Protein AF-A0AAP1RCG8-F1 (afdb_monomer)

Mean predicted aligned error: 5.38 Å

Structure (mmCIF, N/CA/C/O backbone):
data_AF-A0AAP1RCG8-F1
#
_entry.id   AF-A0AAP1RCG8-F1
#
loop_
_atom_site.group_PDB
_atom_site.id
_atom_site.type_symbol
_atom_site.label_atom_id
_atom_site.label_alt_id
_atom_site.label_comp_id
_atom_site.label_asym_id
_atom_site.label_entity_id
_atom_site.label_seq_id
_atom_site.pdbx_PDB_ins_code
_atom_site.Cartn_x
_atom_site.Cartn_y
_atom_site.Cartn_z
_atom_site.occupancy
_atom_site.B_iso_or_equiv
_atom_site.auth_seq_id
_atom_site.auth_comp_id
_atom_site.auth_asym_id
_atom_site.auth_atom_id
_atom_site.pdbx_PDB_model_num
ATOM 1 N N . THR A 1 1 ? -3.314 -5.165 7.847 1.00 80.75 1 THR A N 1
ATOM 2 C CA . THR A 1 1 ? -2.941 -6.096 8.943 1.00 80.75 1 THR A CA 1
ATOM 3 C C . THR A 1 1 ? -2.160 -7.261 8.348 1.00 80.75 1 THR A C 1
ATOM 5 O O . THR A 1 1 ? -2.247 -7.466 7.143 1.00 80.75 1 THR A O 1
ATOM 8 N N . TRP A 1 2 ? -1.349 -7.986 9.126 1.00 85.06 2 TRP A N 1
ATOM 9 C CA . TRP A 1 2 ? -0.567 -9.151 8.636 1.00 85.06 2 TRP A CA 1
ATOM 10 C C . TRP A 1 2 ? -1.134 -10.503 9.095 1.00 85.06 2 TRP A C 1
ATOM 12 O O . TRP A 1 2 ? -0.528 -11.546 8.870 1.00 85.06 2 TRP A O 1
ATOM 22 N N . LYS A 1 3 ? -2.267 -10.455 9.790 1.00 90.62 3 LYS A N 1
ATOM 23 C CA . LYS A 1 3 ? -3.085 -11.577 10.233 1.00 90.62 3 LYS A CA 1
ATOM 24 C C . LYS A 1 3 ? -4.526 -11.094 10.341 1.00 90.62 3 LYS A C 1
ATOM 26 O O . LYS A 1 3 ? -4.767 -9.879 10.408 1.00 90.62 3 LYS A O 1
ATOM 31 N N . ASP A 1 4 ? -5.450 -12.034 10.436 1.00 94.44 4 ASP A N 1
ATOM 32 C CA . ASP A 1 4 ? -6.822 -11.743 10.823 1.00 94.44 4 ASP A CA 1
ATOM 33 C C . ASP A 1 4 ? -6.822 -10.983 12.149 1.00 94.44 4 ASP A C 1
ATOM 35 O O . ASP A 1 4 ? -6.194 -11.393 13.130 1.00 94.44 4 ASP A O 1
ATOM 39 N N . THR A 1 5 ? -7.444 -9.808 12.146 1.00 95.06 5 THR A N 1
ATOM 40 C CA . THR A 1 5 ? -7.303 -8.842 13.237 1.00 95.06 5 THR A CA 1
ATOM 41 C C . THR A 1 5 ? -8.671 -8.462 13.789 1.00 95.06 5 THR A C 1
ATOM 43 O O . THR A 1 5 ? -9.513 -7.983 13.025 1.00 95.06 5 THR A O 1
ATOM 46 N N . PRO A 1 6 ? -8.916 -8.649 15.098 1.00 95.69 6 PRO A N 1
ATOM 47 C CA . PRO A 1 6 ? -10.173 -8.254 15.715 1.00 95.69 6 PRO A CA 1
ATOM 48 C C . PRO A 1 6 ? -10.361 -6.735 15.665 1.00 95.69 6 PRO A C 1
ATOM 50 O O . PRO A 1 6 ? -9.410 -5.963 15.805 1.00 95.69 6 PRO A O 1
ATOM 53 N N . ILE A 1 7 ? -11.614 -6.316 15.500 1.00 95.94 7 ILE A N 1
ATOM 54 C CA . ILE A 1 7 ? -12.031 -4.916 15.603 1.00 95.94 7 ILE A CA 1
ATOM 55 C C . ILE A 1 7 ? -12.967 -4.711 16.786 1.00 95.94 7 ILE A C 1
ATOM 57 O O . ILE A 1 7 ? -13.854 -5.524 17.061 1.00 95.94 7 ILE A O 1
ATOM 61 N N . TYR A 1 8 ? -12.763 -3.590 17.469 1.00 97.00 8 TYR A N 1
ATOM 62 C CA . TYR A 1 8 ? -13.350 -3.284 18.767 1.00 97.00 8 TYR A CA 1
ATOM 63 C C . TYR A 1 8 ? -14.265 -2.065 18.701 1.00 97.00 8 TYR A C 1
ATOM 65 O O . TYR A 1 8 ? -14.102 -1.195 17.843 1.00 97.00 8 TYR A O 1
ATOM 73 N N . ASN A 1 9 ? -15.216 -1.996 19.635 1.00 95.12 9 ASN A N 1
ATOM 74 C CA . ASN A 1 9 ? -16.184 -0.896 19.750 1.00 95.12 9 ASN A CA 1
ATOM 75 C C . ASN A 1 9 ? -15.632 0.341 20.453 1.00 95.12 9 ASN A C 1
ATOM 77 O O . ASN A 1 9 ? -16.178 1.430 20.304 1.00 95.12 9 ASN A O 1
ATOM 81 N N . ALA A 1 10 ? -14.561 0.162 21.217 1.00 95.69 10 ALA A N 1
ATOM 82 C CA . ALA A 1 10 ? -13.829 1.217 21.889 1.00 95.69 10 ALA A CA 1
ATOM 83 C C . ALA A 1 10 ? -12.324 0.936 21.761 1.00 95.69 10 ALA A C 1
ATOM 85 O O . ALA A 1 10 ? -11.945 -0.223 21.569 1.00 95.69 10 ALA A O 1
ATOM 86 N N . PRO A 1 11 ? -11.461 1.960 21.876 1.00 95.88 11 PRO A N 1
ATOM 87 C CA . PRO A 1 11 ? -10.013 1.788 21.950 1.00 95.88 11 PRO A CA 1
ATOM 88 C C . PRO A 1 11 ? -9.618 1.256 23.339 1.00 95.88 11 PRO A C 1
ATOM 90 O O . PRO A 1 11 ? -8.997 1.956 24.130 1.00 95.88 11 PRO A O 1
ATOM 93 N N . ASP A 1 12 ? -10.067 0.046 23.663 1.00 93.94 12 ASP A N 1
ATOM 94 C CA . ASP A 1 12 ? -9.833 -0.638 24.933 1.00 93.94 12 ASP A CA 1
ATOM 95 C C . ASP A 1 12 ? -9.813 -2.151 24.682 1.00 93.94 12 ASP A C 1
ATOM 97 O O . ASP A 1 12 ? -10.749 -2.702 24.099 1.00 93.94 12 ASP A O 1
ATOM 101 N N . ALA A 1 13 ? -8.765 -2.831 25.148 1.00 87.31 13 ALA A N 1
ATOM 102 C CA . ALA A 1 13 ? -8.617 -4.278 25.014 1.00 87.31 13 ALA A CA 1
ATOM 103 C C . ALA A 1 13 ? -9.685 -5.065 25.797 1.00 87.31 13 ALA A C 1
ATOM 105 O O . ALA A 1 13 ? -9.938 -6.225 25.480 1.00 87.31 13 ALA A O 1
ATOM 106 N N . GLY A 1 14 ? -10.326 -4.446 26.795 1.00 91.25 14 GLY A N 1
ATOM 107 C CA . GLY A 1 14 ? -11.482 -5.000 27.500 1.00 91.25 14 GLY A CA 1
ATOM 108 C C . GLY A 1 14 ? -12.812 -4.839 26.753 1.00 91.25 14 GLY A C 1
ATOM 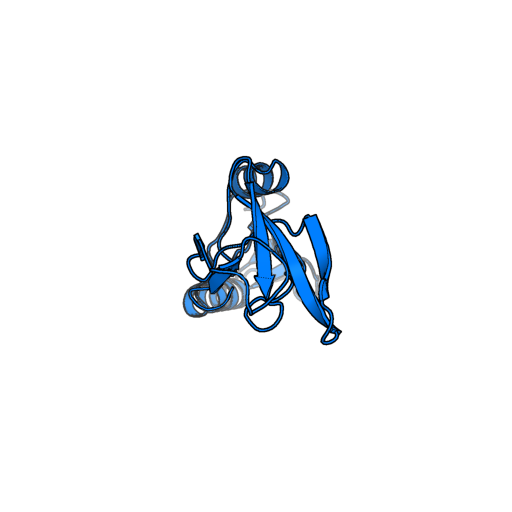109 O O . GLY A 1 14 ? -13.817 -5.408 27.176 1.00 91.25 14 GLY A O 1
ATOM 110 N N . SER A 1 15 ? -12.852 -4.073 25.656 1.00 93.19 15 SER A N 1
ATOM 111 C CA . SER A 1 15 ? -14.044 -3.951 24.814 1.00 93.19 15 SER A CA 1
ATOM 112 C C . SER A 1 15 ? -14.324 -5.269 24.089 1.00 93.19 15 SER A C 1
ATOM 114 O O . SER A 1 15 ? -13.406 -5.942 23.625 1.00 93.19 15 SER A O 1
ATOM 116 N N . ALA A 1 16 ? -15.598 -5.638 23.939 1.00 91.94 16 ALA A N 1
ATOM 117 C CA . ALA A 1 16 ? -15.953 -6.815 23.154 1.00 91.94 16 ALA A CA 1
ATOM 118 C C . ALA A 1 16 ? -15.621 -6.584 21.663 1.00 91.94 16 ALA A C 1
ATOM 120 O O . ALA A 1 16 ? -16.086 -5.583 21.092 1.00 91.94 16 ALA A O 1
ATOM 121 N N . PRO A 1 17 ? -14.860 -7.487 21.011 1.00 95.31 17 PRO A N 1
ATOM 122 C CA . PRO A 1 17 ? -14.690 -7.438 19.568 1.00 95.31 17 PRO A CA 1
ATOM 123 C C . PRO A 1 17 ? -16.027 -7.747 18.890 1.00 95.31 17 PRO A C 1
ATOM 125 O O . PRO A 1 17 ? -16.806 -8.569 19.371 1.00 95.31 17 PRO A O 1
ATOM 128 N N . PHE A 1 18 ? -16.304 -7.086 17.769 1.00 93.62 18 PHE A N 1
ATOM 129 C CA . PHE A 1 18 ? -17.564 -7.264 17.031 1.00 93.62 18 PHE A CA 1
ATOM 130 C C . PHE A 1 18 ? -17.362 -7.753 15.594 1.00 93.62 18 PHE A C 1
ATOM 132 O O . PHE A 1 18 ? -18.327 -7.931 14.854 1.00 93.62 18 PHE A O 1
ATOM 139 N N . GLY A 1 19 ? -16.112 -7.959 15.190 1.00 94.44 19 GLY A N 1
ATOM 140 C CA . GLY A 1 19 ? -15.763 -8.440 13.867 1.00 94.44 19 GLY A CA 1
ATOM 141 C C . GLY A 1 19 ? -14.269 -8.692 13.740 1.00 94.44 19 GLY A C 1
ATOM 142 O O . GLY A 1 19 ? -13.494 -8.446 14.669 1.00 94.44 19 GLY A O 1
ATOM 143 N N . VAL A 1 20 ? -13.883 -9.164 12.561 1.00 94.88 20 VAL A N 1
ATOM 144 C CA . VAL A 1 20 ? -12.501 -9.455 12.193 1.00 94.88 20 VAL A CA 1
ATOM 145 C C . VAL A 1 20 ? -12.241 -8.848 10.821 1.00 94.88 20 VAL A C 1
ATOM 147 O O . VAL A 1 20 ? -13.051 -8.998 9.907 1.00 94.88 20 VAL A O 1
ATOM 150 N N . LEU A 1 21 ? -11.120 -8.147 10.681 1.00 92.56 21 LEU A N 1
ATOM 151 C CA . LEU A 1 21 ? -10.592 -7.768 9.379 1.00 92.56 21 LEU A CA 1
ATOM 152 C C . LEU A 1 21 ? -9.742 -8.912 8.859 1.00 92.56 21 LEU A C 1
ATOM 154 O O . LEU A 1 21 ? -8.822 -9.340 9.560 1.00 92.56 21 LEU A O 1
ATOM 158 N N . ALA A 1 22 ? -10.026 -9.343 7.631 1.00 91.38 22 ALA A N 1
ATOM 159 C CA . ALA A 1 22 ? -9.151 -10.260 6.920 1.00 91.38 22 ALA A CA 1
ATOM 160 C C . ALA A 1 22 ? -7.737 -9.672 6.817 1.00 91.38 22 ALA A C 1
ATOM 162 O O . ALA A 1 22 ? -7.549 -8.446 6.734 1.00 91.38 22 ALA A O 1
ATOM 163 N N . ASP A 1 23 ? -6.748 -10.554 6.850 1.00 90.56 23 ASP A N 1
ATOM 164 C CA . ASP A 1 23 ? -5.360 -10.188 6.636 1.00 90.56 23 ASP A CA 1
ATOM 165 C C . ASP A 1 23 ? -5.115 -9.534 5.261 1.00 90.56 23 ASP A C 1
ATOM 167 O O . ASP A 1 23 ? -5.968 -9.495 4.373 1.00 90.56 23 ASP A O 1
ATOM 171 N N . ASN A 1 24 ? -3.930 -8.936 5.104 1.00 89.00 24 ASN A N 1
ATOM 172 C CA . ASN A 1 24 ? -3.463 -8.373 3.836 1.00 89.00 24 ASN A CA 1
ATOM 173 C C . ASN A 1 24 ? -4.420 -7.349 3.186 1.00 89.00 24 ASN A C 1
ATOM 175 O O . ASN A 1 24 ? -4.375 -7.157 1.977 1.00 89.00 24 ASN A O 1
ATOM 179 N N . LEU A 1 25 ? -5.238 -6.636 3.964 1.00 90.38 25 LEU A N 1
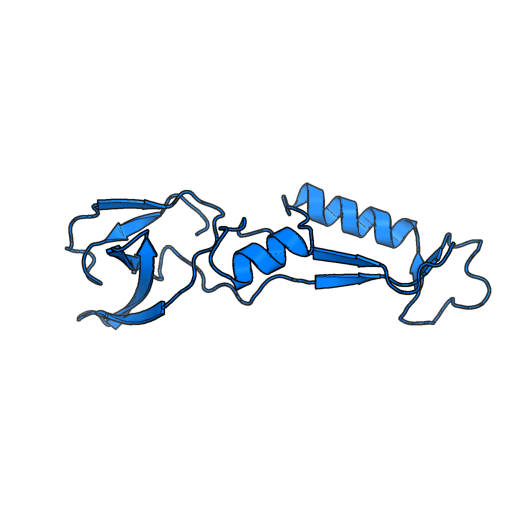ATOM 180 C CA . LEU A 1 25 ? -6.063 -5.525 3.482 1.00 90.38 25 LEU A CA 1
ATOM 181 C C . LEU A 1 25 ? -5.618 -4.181 4.068 1.00 90.38 25 LEU A C 1
ATOM 183 O O . LEU A 1 25 ? -5.168 -4.087 5.220 1.00 90.38 25 LEU A O 1
ATOM 187 N N . ARG A 1 26 ? -5.748 -3.136 3.245 1.00 90.38 26 ARG A N 1
ATOM 188 C CA . ARG A 1 26 ? -5.533 -1.730 3.606 1.00 90.38 26 ARG A CA 1
ATOM 189 C C . ARG A 1 26 ? -6.858 -1.090 3.999 1.00 90.38 26 ARG A C 1
ATOM 191 O O . ARG A 1 26 ? -7.852 -1.261 3.302 1.00 90.38 26 ARG A O 1
ATOM 198 N N . TYR A 1 27 ? -6.827 -0.311 5.077 1.00 89.19 27 TYR A N 1
ATOM 199 C CA . TYR A 1 27 ? -7.959 0.474 5.559 1.00 89.19 27 TYR A CA 1
ATOM 200 C C . TYR A 1 27 ? -7.493 1.896 5.893 1.00 89.19 27 TYR A C 1
ATOM 202 O O . TYR A 1 27 ? -6.453 2.040 6.546 1.00 89.19 27 TYR A O 1
ATOM 210 N N . PRO A 1 28 ? -8.237 2.942 5.490 1.00 88.94 28 PRO A N 1
ATOM 211 C CA . PRO A 1 28 ? -7.930 4.313 5.876 1.00 88.94 28 PRO A CA 1
ATOM 212 C C . PRO A 1 28 ? -7.975 4.490 7.398 1.00 88.94 28 PRO A C 1
ATOM 214 O O . PRO A 1 28 ? -8.988 4.206 8.043 1.00 88.94 28 PRO A O 1
ATOM 217 N N . ILE A 1 29 ? -6.876 4.986 7.971 1.00 91.69 29 ILE A N 1
ATOM 218 C CA . ILE A 1 29 ? -6.813 5.376 9.382 1.00 91.69 29 ILE A CA 1
ATOM 219 C C . ILE A 1 29 ? -7.389 6.787 9.502 1.00 91.69 29 ILE A C 1
ATOM 221 O O . ILE A 1 29 ? -6.878 7.724 8.896 1.00 91.69 29 ILE A O 1
ATOM 225 N N . ILE A 1 30 ? -8.445 6.931 10.298 1.00 93.38 30 ILE A N 1
ATOM 226 C CA . ILE A 1 30 ? -9.134 8.206 10.542 1.00 93.38 30 ILE A CA 1
ATOM 227 C C . ILE A 1 30 ? -8.469 8.957 11.690 1.00 93.38 30 ILE A C 1
ATOM 229 O O . ILE A 1 30 ? -8.342 10.177 11.648 1.00 93.38 30 ILE A O 1
ATOM 233 N N . ASN A 1 31 ? -8.053 8.232 12.729 1.00 95.38 31 ASN A N 1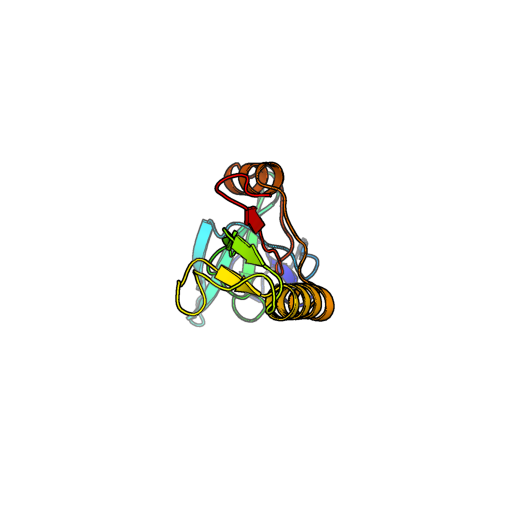
ATOM 234 C CA . ASN A 1 31 ? -7.411 8.823 13.893 1.00 95.38 31 ASN A CA 1
ATOM 235 C C . ASN A 1 31 ? -6.491 7.821 14.601 1.00 95.38 31 ASN A C 1
ATOM 237 O O . ASN A 1 31 ? -6.612 6.604 14.428 1.00 95.38 31 ASN A O 1
ATOM 241 N N . LYS A 1 32 ? -5.595 8.344 15.439 1.00 96.44 32 LYS A N 1
ATOM 242 C CA . LYS A 1 32 ? -4.705 7.580 16.312 1.00 96.44 32 LYS A CA 1
ATOM 243 C C . LYS A 1 32 ? -4.966 7.985 17.759 1.00 96.44 32 LYS A C 1
ATOM 245 O O . LYS A 1 32 ? -4.813 9.147 18.120 1.00 96.44 32 LYS A O 1
ATOM 250 N N . LEU A 1 33 ? -5.355 7.022 18.582 1.00 96.38 33 LEU A N 1
ATOM 251 C CA . LEU A 1 33 ? -5.769 7.235 19.966 1.00 96.38 33 LEU A CA 1
ATOM 252 C C . LEU A 1 33 ? -4.843 6.484 20.919 1.00 96.38 33 LEU A C 1
ATOM 254 O O . LEU A 1 33 ? -4.127 5.567 20.512 1.00 96.38 33 LEU A O 1
ATOM 258 N N . LYS A 1 34 ? -4.875 6.876 22.190 1.00 96.94 34 LYS A N 1
ATOM 259 C CA . LYS A 1 34 ? -4.211 6.167 23.280 1.00 96.94 34 LYS A CA 1
ATOM 260 C C . LYS A 1 34 ? -5.218 5.856 24.372 1.00 96.94 34 LYS A C 1
ATOM 262 O O . LYS A 1 34 ? -6.042 6.709 24.691 1.00 96.94 34 LYS A O 1
ATOM 267 N N . ASP A 1 35 ? -5.150 4.652 24.919 1.00 95.12 35 ASP A N 1
ATOM 268 C CA . ASP A 1 35 ? -5.985 4.255 26.050 1.00 95.12 35 ASP A CA 1
ATOM 269 C C . ASP A 1 35 ? -5.339 4.606 27.403 1.00 95.12 35 ASP A C 1
ATOM 271 O O . ASP A 1 35 ? -4.272 5.224 27.474 1.00 95.12 35 ASP A O 1
ATOM 275 N N . ARG A 1 36 ? -5.988 4.192 28.499 1.00 93.69 36 ARG A N 1
ATOM 276 C CA . ARG A 1 36 ? -5.515 4.411 29.878 1.00 93.69 36 ARG A CA 1
ATOM 277 C C . ARG A 1 36 ? -4.169 3.746 30.195 1.00 93.69 36 ARG A C 1
ATOM 279 O O . ARG A 1 36 ? -3.513 4.151 31.148 1.00 93.69 36 ARG A O 1
ATOM 286 N N . LEU A 1 37 ? -3.774 2.731 29.426 1.00 94.50 37 LEU A N 1
ATOM 287 C CA . LEU A 1 37 ? -2.493 2.032 29.541 1.00 94.50 37 LEU A CA 1
ATOM 288 C C . LEU A 1 37 ? -1.461 2.572 28.539 1.00 94.50 37 LEU A C 1
ATOM 290 O O . LEU A 1 37 ? -0.383 1.998 28.400 1.00 94.50 37 LEU A O 1
ATOM 294 N N . ASN A 1 38 ? -1.766 3.686 27.856 1.00 95.06 38 ASN A N 1
ATOM 295 C CA . ASN A 1 38 ? -0.929 4.317 26.835 1.00 95.06 38 ASN A CA 1
ATOM 296 C C . ASN A 1 38 ? -0.698 3.423 25.592 1.00 95.06 38 ASN A C 1
ATOM 298 O O . ASN A 1 38 ? 0.194 3.707 24.785 1.00 95.06 38 ASN A O 1
ATOM 302 N N . GLN A 1 39 ? -1.517 2.381 25.393 1.00 95.75 39 GLN A N 1
ATOM 303 C CA . GLN A 1 39 ? -1.512 1.572 24.175 1.00 95.75 39 GLN A CA 1
ATOM 304 C C . GLN A 1 39 ? -2.144 2.365 23.033 1.00 95.75 39 GLN A C 1
ATOM 306 O O . GLN A 1 39 ? -3.121 3.090 23.206 1.00 95.75 39 GLN A O 1
ATOM 311 N N . THR A 1 40 ? -1.551 2.244 21.847 1.00 97.44 40 THR A N 1
ATOM 312 C CA . THR A 1 40 ? -2.008 2.950 20.652 1.00 97.44 40 THR A CA 1
ATOM 313 C C . THR A 1 40 ? -3.111 2.173 19.940 1.00 97.44 40 THR A C 1
ATOM 315 O O . THR A 1 40 ? -2.986 0.969 19.712 1.00 97.44 40 THR A O 1
ATOM 318 N N . TRP A 1 41 ? -4.136 2.900 19.507 1.00 97.50 41 TRP A N 1
ATOM 319 C CA . TRP A 1 41 ? -5.272 2.391 18.751 1.00 97.50 41 TRP A CA 1
ATOM 320 C C . TRP A 1 41 ? -5.448 3.169 17.449 1.00 97.50 41 TRP A C 1
ATOM 322 O O . TRP A 1 41 ? -5.368 4.399 17.434 1.00 97.50 41 TRP A O 1
ATOM 332 N N . TYR A 1 42 ? -5.715 2.456 16.360 1.00 96.88 42 TYR A N 1
ATOM 333 C CA . TYR A 1 42 ? -6.109 3.038 15.083 1.00 96.88 42 TYR A CA 1
ATOM 334 C C . TYR A 1 42 ? -7.628 3.041 14.973 1.00 96.88 42 TYR A C 1
ATOM 336 O O . TYR A 1 42 ? -8.267 1.995 15.074 1.00 96.88 42 TYR A O 1
ATOM 344 N N . GLN A 1 43 ? -8.204 4.221 14.763 1.00 96.69 43 GLN A N 1
ATOM 345 C CA . GLN A 1 43 ? -9.621 4.376 14.472 1.00 96.69 43 GLN A CA 1
ATOM 346 C C . GLN A 1 43 ? -9.832 4.280 12.963 1.00 96.69 43 GLN A C 1
ATOM 348 O O . GLN A 1 43 ? -9.201 5.012 12.199 1.00 96.69 43 GLN A O 1
ATOM 353 N N . ILE A 1 44 ? -10.738 3.407 12.544 1.00 93.94 44 ILE A N 1
ATOM 354 C CA . ILE A 1 44 ? -11.125 3.206 11.147 1.00 93.94 44 ILE A CA 1
ATOM 355 C C . ILE A 1 44 ? -12.651 3.292 11.008 1.00 93.94 44 ILE A C 1
ATOM 357 O O . ILE A 1 44 ? -13.379 3.355 12.004 1.00 93.94 44 ILE A O 1
ATOM 361 N N . ARG A 1 45 ? -13.144 3.270 9.768 1.00 91.56 45 ARG A N 1
ATOM 362 C CA . ARG A 1 45 ? -14.575 3.218 9.452 1.00 91.56 45 ARG A CA 1
ATOM 363 C C . ARG A 1 45 ? -14.891 1.961 8.654 1.00 91.56 45 ARG A C 1
ATOM 365 O O . ARG A 1 45 ? -14.253 1.699 7.640 1.00 91.56 45 ARG A O 1
ATOM 372 N N . ILE A 1 46 ? -15.884 1.210 9.121 1.00 88.81 46 ILE A N 1
ATOM 373 C CA . ILE A 1 46 ? -16.445 0.038 8.449 1.00 88.81 46 ILE A CA 1
ATOM 374 C C . ILE A 1 46 ? -17.925 0.332 8.193 1.00 88.81 46 ILE A C 1
ATOM 376 O O . ILE A 1 46 ? -18.731 0.354 9.125 1.00 88.81 46 ILE A O 1
ATOM 380 N N . GLY A 1 47 ? -18.273 0.619 6.935 1.00 86.31 47 GLY A N 1
ATOM 381 C CA . GLY A 1 47 ? -19.584 1.178 6.593 1.00 86.31 47 GLY A CA 1
ATOM 382 C C . GLY A 1 47 ? -19.836 2.481 7.359 1.00 86.31 47 GLY A C 1
ATOM 383 O O . GLY A 1 47 ? -18.975 3.354 7.408 1.00 86.31 47 GLY A O 1
ATOM 384 N N . GLU A 1 48 ? -20.975 2.587 8.040 1.00 87.50 48 GLU A N 1
ATOM 385 C CA . GLU A 1 48 ? -21.308 3.758 8.868 1.00 87.50 48 GLU A CA 1
ATOM 386 C C . GLU A 1 48 ? -20.776 3.675 10.311 1.00 87.50 48 GLU A C 1
ATOM 388 O O . GLU A 1 48 ? -21.015 4.566 11.126 1.00 87.50 48 GLU A O 1
ATOM 393 N N . ARG A 1 49 ? -20.039 2.611 10.661 1.00 91.69 49 ARG A N 1
ATOM 394 C CA . ARG A 1 49 ? -19.597 2.341 12.034 1.00 91.69 49 ARG A CA 1
ATOM 395 C C . ARG A 1 49 ? -18.116 2.658 12.225 1.00 91.69 49 ARG A C 1
ATOM 397 O O . ARG A 1 49 ? -17.267 2.250 11.431 1.00 91.69 49 ARG A O 1
ATOM 404 N N . LEU A 1 50 ? -17.796 3.337 13.326 1.00 94.75 50 LEU A N 1
ATOM 405 C CA . LEU A 1 50 ? -16.418 3.480 13.794 1.00 94.75 50 LEU A CA 1
ATOM 406 C C . LEU A 1 50 ? -15.944 2.180 14.443 1.00 94.75 50 LEU A C 1
ATOM 408 O O . LEU A 1 50 ? -16.674 1.558 15.213 1.00 94.75 50 LEU A O 1
ATOM 412 N N . ALA A 1 51 ? -14.711 1.796 14.142 1.00 96.25 51 ALA A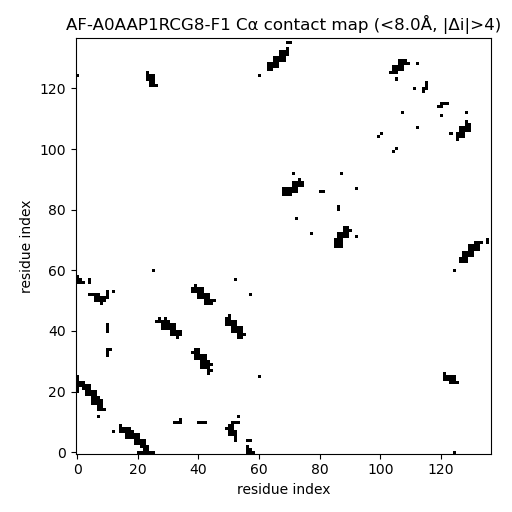 N 1
ATOM 413 C CA . ALA A 1 51 ? -14.075 0.622 14.713 1.00 96.25 51 ALA A CA 1
ATOM 414 C C . ALA A 1 51 ? -12.649 0.952 15.147 1.00 96.25 51 ALA A C 1
ATOM 416 O O . ALA A 1 51 ? -12.013 1.856 14.598 1.00 96.25 51 ALA A O 1
ATOM 417 N N . TYR A 1 52 ? -12.147 0.201 16.120 1.00 96.94 52 TYR A N 1
ATOM 418 C CA . TYR A 1 52 ? -10.818 0.399 16.679 1.00 96.94 52 TYR A CA 1
ATOM 419 C C . TYR A 1 52 ? -9.985 -0.862 16.502 1.00 96.94 52 TYR A C 1
ATOM 421 O O . TYR A 1 52 ? -10.454 -1.967 16.770 1.00 96.94 52 TYR A O 1
ATOM 429 N N . ILE A 1 53 ? -8.749 -0.685 16.044 1.00 96.50 53 ILE A N 1
ATOM 430 C CA . ILE A 1 53 ? -7.755 -1.745 15.890 1.00 96.50 53 ILE A CA 1
ATOM 431 C C . ILE A 1 53 ? -6.583 -1.431 16.809 1.00 96.50 53 ILE A C 1
ATOM 433 O O . ILE A 1 53 ? -6.095 -0.299 16.839 1.00 96.50 53 ILE A O 1
ATOM 437 N N . SER A 1 54 ? -6.100 -2.436 17.528 1.00 95.81 54 SER A N 1
ATOM 438 C CA . SER A 1 54 ? -4.858 -2.324 18.285 1.00 95.81 54 SER A CA 1
ATOM 439 C C . SER A 1 54 ? -3.676 -2.098 17.338 1.00 95.81 54 SER A C 1
ATOM 441 O O . SER A 1 54 ? -3.467 -2.866 16.398 1.00 95.81 54 SER A O 1
ATOM 443 N N . ALA A 1 55 ? -2.839 -1.093 17.606 1.00 95.12 55 ALA A N 1
ATOM 444 C CA . ALA A 1 55 ? -1.608 -0.889 16.838 1.00 95.12 55 ALA A CA 1
ATOM 445 C C . ALA A 1 55 ? -0.564 -2.004 17.045 1.00 95.12 55 ALA A C 1
ATOM 447 O O . ALA A 1 55 ? 0.453 -2.022 16.362 1.00 95.12 55 ALA A O 1
ATOM 448 N N . LEU A 1 56 ? -0.801 -2.937 17.973 1.00 93.88 56 LEU A N 1
ATOM 449 C CA . LEU A 1 56 ? 0.023 -4.138 18.133 1.00 93.88 56 LEU A CA 1
ATOM 450 C C . LEU A 1 56 ? -0.265 -5.193 17.053 1.00 93.88 56 LEU A C 1
ATOM 452 O O . LEU A 1 56 ? 0.589 -6.031 16.783 1.00 93.88 56 LEU A O 1
ATOM 456 N N . ASP A 1 57 ? -1.444 -5.141 16.426 1.00 93.06 57 ASP A N 1
ATOM 457 C CA . ASP A 1 57 ? -1.899 -6.106 15.414 1.00 93.06 57 ASP A CA 1
ATOM 458 C C . ASP A 1 57 ? -1.982 -5.497 14.002 1.00 93.06 57 ASP A C 1
ATOM 460 O O . ASP A 1 57 ? -2.330 -6.165 13.024 1.00 93.06 57 ASP A O 1
ATOM 464 N N . ALA A 1 58 ? -1.655 -4.211 13.878 1.00 92.31 58 ALA A N 1
ATOM 465 C CA . ALA A 1 58 ? -1.695 -3.469 12.631 1.00 92.31 58 ALA A CA 1
ATOM 466 C C . ALA A 1 58 ? -0.446 -2.609 12.461 1.00 92.31 58 ALA A C 1
ATOM 468 O O . ALA A 1 58 ? 0.112 -2.080 13.415 1.00 92.31 58 ALA A O 1
ATOM 469 N N . GLN A 1 59 ? -0.030 -2.438 11.211 1.00 89.50 59 GLN A N 1
ATOM 470 C CA . GLN A 1 59 ? 1.062 -1.551 10.844 1.00 89.50 59 GLN A CA 1
ATOM 471 C C . GLN A 1 59 ? 0.476 -0.371 10.084 1.00 89.50 59 GLN A C 1
ATOM 473 O O . GLN A 1 59 ? -0.396 -0.555 9.231 1.00 89.50 59 GLN A O 1
ATOM 478 N N . GLN A 1 60 ? 0.972 0.829 10.376 1.00 88.75 60 GLN A N 1
ATOM 479 C CA . GLN A 1 60 ? 0.692 1.978 9.532 1.00 88.75 60 GLN A CA 1
ATOM 480 C C . GLN A 1 60 ? 1.306 1.754 8.151 1.00 88.75 60 GLN A C 1
ATOM 482 O O . GLN A 1 60 ? 2.491 1.446 8.019 1.00 88.75 60 GLN A O 1
ATOM 487 N N . ASP A 1 61 ? 0.481 1.920 7.130 1.00 87.56 61 ASP A N 1
ATOM 488 C CA . ASP A 1 61 ? 0.915 1.830 5.751 1.00 87.56 61 ASP A CA 1
ATOM 489 C C . ASP A 1 61 ? 1.429 3.196 5.263 1.00 87.56 61 ASP A C 1
ATOM 491 O O . ASP A 1 61 ? 0.793 4.223 5.508 1.00 87.56 61 ASP A O 1
ATOM 495 N N . ASN A 1 62 ? 2.588 3.211 4.597 1.00 87.31 62 ASN A N 1
ATOM 496 C CA . ASN A 1 62 ? 3.260 4.435 4.135 1.00 87.31 62 ASN A CA 1
ATOM 497 C C . ASN A 1 62 ? 2.883 4.842 2.700 1.00 87.31 62 ASN A C 1
ATOM 499 O O . ASN A 1 62 ? 3.470 5.773 2.154 1.00 87.31 62 ASN A O 1
ATOM 503 N N . GLY A 1 63 ? 1.928 4.152 2.077 1.00 89.75 63 GLY A N 1
ATOM 504 C CA . GLY A 1 63 ? 1.451 4.437 0.730 1.00 89.75 63 GLY A CA 1
ATOM 505 C C . GLY A 1 63 ? 1.582 3.251 -0.221 1.00 89.75 63 GLY A C 1
ATOM 506 O O . GLY A 1 63 ? 1.984 2.144 0.147 1.00 89.75 63 GLY A O 1
ATOM 507 N N . ILE A 1 64 ? 1.201 3.498 -1.472 1.00 93.56 64 ILE A N 1
ATOM 508 C CA . ILE A 1 64 ? 1.258 2.515 -2.555 1.00 93.56 64 ILE A CA 1
ATOM 509 C C . ILE A 1 64 ? 2.419 2.908 -3.471 1.00 93.56 64 ILE A C 1
ATOM 511 O O . ILE A 1 64 ? 2.410 4.025 -3.990 1.00 93.56 64 ILE A O 1
ATOM 515 N N . PRO A 1 65 ? 3.419 2.034 -3.678 1.00 95.75 65 PRO A N 1
ATOM 516 C CA . PRO A 1 65 ? 4.496 2.320 -4.611 1.00 95.75 65 PRO A CA 1
ATOM 517 C C . PRO A 1 65 ? 3.960 2.386 -6.046 1.00 95.75 65 PRO A C 1
ATOM 519 O O . PRO A 1 65 ? 3.258 1.479 -6.501 1.00 95.75 65 PRO A O 1
ATOM 522 N N . VAL A 1 66 ? 4.336 3.449 -6.755 1.00 97.06 66 VAL A N 1
ATOM 523 C CA . VAL A 1 66 ? 4.125 3.622 -8.196 1.00 97.06 66 VAL A CA 1
ATOM 524 C C . VAL A 1 66 ? 5.501 3.584 -8.853 1.00 97.06 66 VAL A C 1
ATOM 526 O O . VAL A 1 66 ? 6.325 4.464 -8.609 1.00 97.06 66 VAL A O 1
ATOM 529 N N . LEU A 1 67 ? 5.784 2.522 -9.607 1.00 96.31 67 LEU A N 1
ATOM 530 C CA . LEU A 1 67 ? 7.066 2.316 -10.275 1.00 96.31 67 LEU A CA 1
ATOM 531 C C . LEU A 1 67 ? 6.945 2.725 -11.741 1.00 96.31 67 LEU A C 1
ATOM 533 O O . LEU A 1 67 ? 6.203 2.092 -12.493 1.00 96.31 67 LEU A O 1
ATOM 537 N N . THR A 1 68 ? 7.697 3.751 -12.133 1.00 94.69 68 THR A N 1
ATOM 538 C CA . THR A 1 68 ? 7.701 4.271 -13.504 1.00 94.69 68 THR A CA 1
ATOM 539 C C . THR A 1 68 ? 8.869 3.710 -14.304 1.00 94.69 68 THR A C 1
ATOM 541 O O . THR A 1 68 ? 10.032 3.872 -13.931 1.00 94.69 68 THR A O 1
ATOM 544 N N . TYR A 1 69 ? 8.558 3.109 -15.446 1.00 93.19 69 TYR A N 1
ATOM 545 C CA . TYR A 1 69 ? 9.513 2.656 -16.451 1.00 93.19 69 TYR A CA 1
ATOM 546 C C . TYR A 1 69 ? 9.415 3.540 -17.699 1.00 93.19 69 TYR A C 1
ATOM 548 O O . TYR A 1 69 ? 8.339 4.023 -18.031 1.00 93.19 69 TYR A O 1
ATOM 556 N N . HIS A 1 70 ? 10.539 3.747 -18.388 1.00 89.62 70 HIS A N 1
ATOM 557 C CA . HIS A 1 70 ? 10.582 4.505 -19.647 1.00 89.62 70 HIS A CA 1
ATOM 558 C C . HIS A 1 70 ? 11.122 3.603 -20.764 1.00 89.62 70 HIS A C 1
ATOM 560 O O . HIS A 1 70 ? 10.358 3.048 -21.547 1.00 89.62 70 HIS A O 1
ATOM 566 N N . HIS A 1 71 ? 12.435 3.345 -20.782 1.00 87.69 71 HIS A N 1
ATOM 567 C CA . HIS A 1 71 ? 13.051 2.447 -21.760 1.00 87.69 71 HIS A CA 1
ATOM 568 C C . HIS A 1 71 ? 13.296 1.063 -21.160 1.00 87.69 71 HIS A C 1
ATOM 570 O O . HIS A 1 71 ? 14.011 0.937 -20.163 1.00 87.69 71 HIS A O 1
ATOM 576 N N . ILE A 1 72 ? 12.767 0.021 -21.804 1.00 88.88 72 ILE A N 1
ATOM 577 C CA . ILE A 1 72 ? 13.097 -1.374 -21.497 1.00 88.88 72 ILE A CA 1
ATOM 578 C C . ILE A 1 72 ? 13.755 -1.991 -22.725 1.00 88.88 72 ILE A C 1
ATOM 580 O O . ILE A 1 72 ? 13.081 -2.311 -23.695 1.00 88.88 72 ILE A O 1
ATOM 584 N N . LEU A 1 73 ? 15.077 -2.139 -22.682 1.00 87.06 73 LEU A N 1
ATOM 585 C CA . LEU A 1 73 ? 15.878 -2.568 -23.833 1.00 87.06 73 LEU A CA 1
ATOM 586 C C . LEU A 1 73 ? 16.654 -3.843 -23.515 1.00 87.06 73 LEU A C 1
ATOM 588 O O . LEU A 1 73 ? 17.043 -4.080 -22.366 1.00 87.06 73 LEU A O 1
ATOM 592 N N . ARG A 1 74 ? 16.924 -4.681 -24.517 1.00 85.69 74 ARG A N 1
ATOM 593 C CA . ARG A 1 74 ? 17.919 -5.747 -24.348 1.00 85.69 74 ARG A CA 1
ATOM 594 C C . ARG A 1 74 ? 19.307 -5.126 -24.199 1.00 85.69 74 ARG A C 1
ATOM 596 O O . ARG A 1 74 ? 19.584 -4.057 -24.740 1.00 85.69 74 ARG A O 1
ATOM 603 N N . ASP A 1 75 ? 20.205 -5.817 -23.496 1.00 81.25 75 ASP A N 1
ATOM 604 C CA . ASP A 1 75 ? 21.583 -5.340 -23.283 1.00 81.25 75 ASP A CA 1
ATOM 605 C C . ASP A 1 75 ? 22.306 -5.067 -24.627 1.00 81.25 75 ASP A C 1
ATOM 607 O O . ASP A 1 75 ? 23.105 -4.136 -24.732 1.00 81.25 75 ASP A O 1
ATOM 611 N N . GLU A 1 76 ? 21.981 -5.843 -25.669 1.00 80.94 76 GLU A N 1
ATOM 612 C CA . GLU A 1 76 ? 22.506 -5.699 -27.035 1.00 80.94 76 GLU A CA 1
ATOM 613 C C . GLU A 1 76 ? 21.962 -4.467 -27.784 1.00 80.94 76 GLU A C 1
ATOM 615 O O . GLU A 1 76 ? 22.697 -3.821 -28.529 1.00 80.94 76 GLU A O 1
ATOM 620 N N . GLU A 1 77 ? 20.703 -4.094 -27.540 1.00 79.88 77 GLU A N 1
ATOM 621 C CA . GLU A 1 77 ? 20.031 -2.940 -28.158 1.00 79.88 77 GLU A CA 1
ATOM 622 C C . GLU A 1 77 ? 20.416 -1.630 -27.468 1.00 79.88 77 GLU A C 1
ATOM 624 O O . GLU A 1 77 ? 20.423 -0.559 -28.084 1.00 79.88 77 GLU A O 1
ATOM 629 N N . ASN A 1 78 ? 20.784 -1.710 -26.186 1.00 74.12 78 ASN A N 1
ATOM 630 C CA . ASN A 1 78 ? 21.215 -0.567 -25.403 1.00 74.12 78 ASN A CA 1
ATOM 631 C C . ASN A 1 78 ? 22.630 -0.128 -25.807 1.00 74.12 78 ASN A C 1
ATOM 633 O O . ASN A 1 78 ? 23.605 -0.361 -25.097 1.00 74.12 78 ASN A O 1
ATOM 637 N N . THR A 1 79 ? 22.758 0.500 -26.972 1.00 67.62 79 THR A N 1
ATOM 638 C CA . THR A 1 79 ? 24.028 1.032 -27.492 1.00 67.62 79 THR A CA 1
ATOM 639 C C . THR A 1 79 ? 24.232 2.504 -27.145 1.00 67.62 79 THR A C 1
ATOM 641 O O . THR A 1 79 ? 25.372 2.939 -26.999 1.00 67.62 79 THR A O 1
ATOM 644 N N . ARG A 1 80 ? 23.140 3.264 -26.970 1.00 64.69 80 ARG A N 1
ATOM 645 C CA . ARG A 1 80 ? 23.153 4.727 -26.782 1.00 64.69 80 ARG A CA 1
ATOM 646 C C . ARG A 1 80 ? 22.844 5.198 -25.355 1.00 64.69 80 ARG A C 1
ATOM 648 O O . ARG A 1 80 ? 23.132 6.348 -25.048 1.00 64.69 80 ARG A O 1
ATOM 655 N N . PHE A 1 81 ? 22.304 4.337 -24.485 1.00 65.31 81 PHE A N 1
ATOM 656 C CA . PHE A 1 81 ? 21.733 4.737 -23.186 1.00 65.31 81 PHE A CA 1
ATOM 657 C C . PHE A 1 81 ? 22.259 3.911 -21.996 1.00 65.31 81 PHE A C 1
ATOM 659 O O . PHE A 1 81 ? 21.607 3.794 -20.959 1.00 65.31 81 PHE A O 1
ATOM 666 N N . ARG A 1 82 ? 23.463 3.327 -22.111 1.00 59.38 82 ARG A N 1
ATOM 667 C CA . ARG A 1 82 ? 24.048 2.391 -21.119 1.00 59.38 82 ARG A CA 1
ATOM 668 C C . ARG A 1 82 ? 24.220 2.958 -19.705 1.00 59.38 82 ARG A C 1
ATOM 670 O O . ARG A 1 82 ? 24.404 2.188 -18.767 1.00 59.38 82 ARG A O 1
ATOM 677 N N . HIS A 1 83 ? 24.137 4.278 -19.549 1.00 61.31 83 HIS A N 1
ATOM 678 C CA . HIS A 1 83 ? 24.276 4.982 -18.271 1.00 61.31 83 HIS A CA 1
ATOM 679 C C . HIS A 1 83 ? 23.151 5.994 -18.022 1.00 61.31 83 HIS A C 1
ATOM 681 O O . HIS A 1 83 ? 23.294 6.893 -17.197 1.00 61.31 83 HIS A O 1
ATOM 687 N N . THR A 1 84 ? 22.037 5.874 -18.742 1.00 69.81 84 THR A N 1
ATOM 688 C CA . THR A 1 84 ? 20.887 6.757 -18.557 1.00 69.81 84 THR A CA 1
ATOM 689 C C . THR A 1 84 ? 19.973 6.164 -17.491 1.00 69.81 84 THR A C 1
ATOM 691 O O . THR A 1 84 ? 19.553 5.014 -17.603 1.00 69.81 84 THR A O 1
ATOM 694 N N . SER A 1 85 ? 19.636 6.947 -16.464 1.00 72.19 85 SER A N 1
ATOM 695 C CA . SER A 1 85 ? 18.785 6.509 -15.344 1.00 72.19 85 SER A CA 1
ATOM 696 C C . SER A 1 85 ? 17.383 6.052 -15.768 1.00 72.19 85 SER A C 1
ATOM 698 O O . SER A 1 85 ? 16.719 5.351 -15.013 1.00 72.19 85 SER A O 1
ATOM 700 N N . THR A 1 86 ? 16.941 6.417 -16.974 1.00 79.56 86 THR A N 1
ATOM 701 C CA . THR A 1 86 ? 15.633 6.065 -17.543 1.00 79.56 86 THR A CA 1
ATOM 702 C C . THR A 1 86 ? 15.627 4.743 -18.320 1.00 79.56 86 THR A C 1
ATOM 704 O O . THR A 1 86 ? 14.572 4.322 -18.794 1.00 79.56 86 THR A O 1
ATOM 707 N N . THR A 1 87 ? 16.774 4.063 -18.462 1.00 85.38 87 THR A N 1
ATOM 708 C CA . THR A 1 87 ? 16.869 2.778 -19.174 1.00 85.38 87 THR A CA 1
ATOM 7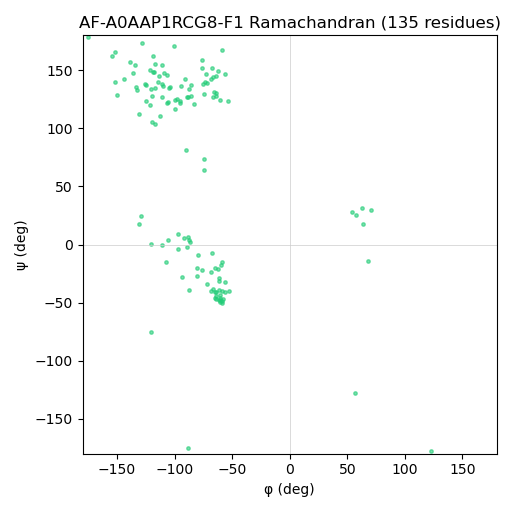09 C C . THR A 1 87 ? 17.023 1.606 -18.214 1.00 85.38 87 THR A C 1
ATOM 711 O O . THR A 1 87 ? 17.974 1.524 -17.442 1.00 85.38 87 THR A O 1
ATOM 714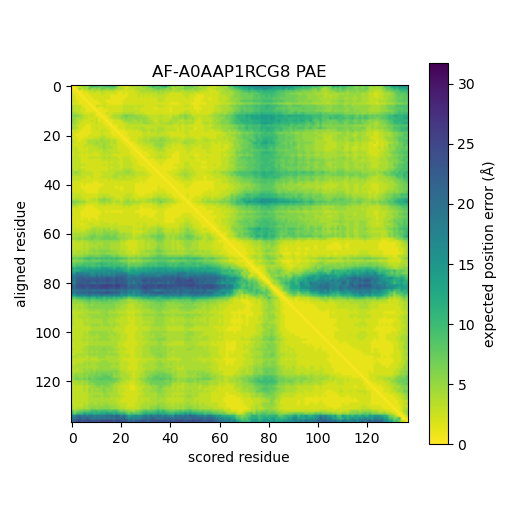 N N . THR A 1 88 ? 16.100 0.654 -18.307 1.00 88.44 88 THR A N 1
ATOM 715 C CA . THR A 1 88 ? 16.117 -0.625 -17.594 1.00 88.44 88 THR A CA 1
ATOM 716 C C . THR A 1 88 ? 16.383 -1.742 -18.597 1.00 88.44 88 THR A C 1
ATOM 718 O O . THR A 1 88 ? 15.803 -1.753 -19.679 1.00 88.44 88 THR A O 1
ATOM 721 N N . SER A 1 89 ? 17.248 -2.709 -18.279 1.00 90.88 89 SER A N 1
ATOM 722 C CA . SER A 1 89 ? 17.403 -3.857 -19.178 1.00 90.88 89 SER A CA 1
ATOM 723 C C . SER A 1 89 ? 16.244 -4.845 -19.051 1.00 90.88 89 SER A C 1
ATOM 725 O O . SER A 1 89 ? 15.687 -5.010 -17.965 1.00 90.88 89 SER A O 1
ATOM 727 N N . VAL A 1 90 ? 15.925 -5.582 -20.120 1.00 92.56 90 VAL A N 1
ATOM 728 C CA . VAL A 1 90 ? 14.915 -6.663 -20.086 1.00 92.56 90 VAL A CA 1
ATOM 729 C C . VAL A 1 90 ? 15.207 -7.665 -18.962 1.00 92.56 90 VAL A C 1
ATOM 731 O O . VAL A 1 90 ? 14.295 -8.088 -18.254 1.00 92.56 90 VAL A O 1
ATOM 734 N N . ARG A 1 91 ? 16.484 -8.012 -18.735 1.00 92.62 91 ARG A N 1
ATOM 735 C CA . ARG A 1 91 ? 16.888 -8.893 -17.626 1.00 92.62 91 ARG A CA 1
ATOM 736 C C . ARG A 1 91 ? 16.534 -8.284 -16.267 1.00 92.62 91 ARG A C 1
ATOM 738 O O . ARG A 1 91 ? 15.973 -8.976 -15.422 1.00 92.62 91 ARG A O 1
ATOM 745 N N . ALA A 1 92 ? 16.855 -7.008 -16.050 1.00 92.88 92 ALA A N 1
ATOM 746 C CA . ALA A 1 92 ? 16.551 -6.325 -14.795 1.00 92.88 92 ALA A CA 1
ATOM 747 C C . ALA A 1 92 ? 15.037 -6.206 -14.565 1.00 92.88 92 ALA A C 1
ATOM 749 O O . ALA A 1 92 ? 14.565 -6.527 -13.476 1.00 92.88 92 ALA A O 1
ATOM 750 N N . PHE A 1 93 ? 14.281 -5.832 -15.600 1.00 95.56 93 PHE A N 1
ATOM 751 C CA . PHE A 1 93 ? 12.823 -5.753 -15.550 1.00 95.56 93 PHE A CA 1
ATOM 752 C C . PHE A 1 93 ? 12.197 -7.109 -15.191 1.00 95.56 93 PHE A C 1
ATOM 754 O O . PHE A 1 93 ? 11.438 -7.202 -14.229 1.00 95.56 93 PHE A O 1
ATOM 761 N N . ASN A 1 94 ? 12.588 -8.190 -15.876 1.00 97.19 94 ASN A N 1
ATOM 762 C CA . ASN A 1 94 ? 12.091 -9.539 -15.586 1.00 97.19 94 ASN A CA 1
ATOM 763 C C . ASN A 1 94 ? 12.392 -9.984 -14.149 1.00 97.19 94 ASN A C 1
ATOM 765 O O . ASN A 1 94 ? 11.534 -10.586 -13.497 1.00 97.19 94 ASN A O 1
ATOM 769 N N . ASN A 1 95 ? 13.581 -9.664 -13.632 1.00 97.75 95 ASN A N 1
ATOM 770 C CA . ASN A 1 95 ? 13.944 -9.966 -12.248 1.00 97.75 95 ASN A CA 1
ATOM 771 C C . ASN A 1 95 ? 13.079 -9.183 -11.249 1.00 97.75 95 ASN A C 1
ATOM 773 O O . ASN A 1 95 ? 12.639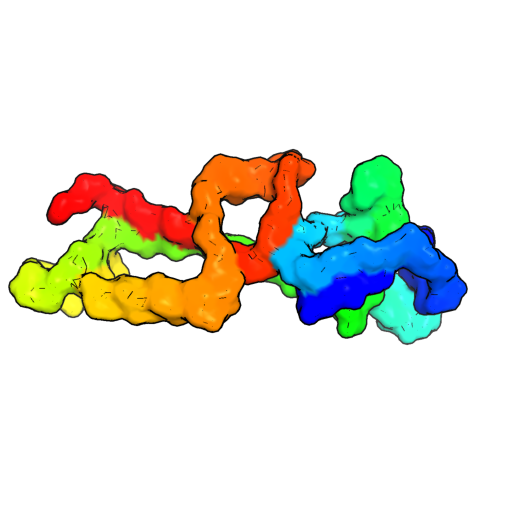 -9.751 -10.252 1.00 97.75 95 ASN A O 1
ATOM 777 N N . GLN A 1 96 ? 12.793 -7.906 -11.520 1.00 97.88 96 GLN A N 1
ATOM 778 C CA . GLN A 1 96 ? 11.919 -7.082 -10.680 1.00 97.88 96 GLN A CA 1
ATOM 779 C C . GLN A 1 96 ? 10.477 -7.608 -10.681 1.00 97.88 96 GLN A C 1
ATOM 781 O O . GLN A 1 96 ? 9.890 -7.771 -9.613 1.00 97.88 96 GLN A O 1
ATOM 786 N N . MET A 1 97 ? 9.922 -7.945 -11.851 1.00 98.19 97 MET A N 1
ATOM 787 C CA . MET A 1 97 ? 8.568 -8.507 -11.957 1.00 98.19 97 MET A CA 1
ATOM 788 C C . MET A 1 97 ? 8.458 -9.872 -11.270 1.00 98.19 97 MET A C 1
ATOM 790 O O . MET A 1 97 ? 7.488 -10.140 -10.561 1.00 98.19 97 MET A O 1
ATOM 794 N N . THR A 1 98 ? 9.482 -10.716 -11.427 1.00 98.25 98 THR A N 1
ATOM 795 C CA . THR A 1 98 ? 9.584 -12.003 -10.725 1.00 98.25 98 THR A CA 1
ATOM 796 C C . THR A 1 98 ? 9.607 -11.793 -9.216 1.00 98.25 98 THR A C 1
ATOM 798 O O . THR A 1 98 ? 8.817 -12.405 -8.506 1.00 98.25 98 THR A O 1
ATOM 801 N N . TRP A 1 99 ? 10.430 -10.866 -8.724 1.00 98.38 99 TRP A N 1
ATOM 802 C CA . TRP A 1 99 ? 10.501 -10.561 -7.299 1.00 98.38 99 TRP A CA 1
ATOM 803 C C . TRP A 1 99 ? 9.160 -10.069 -6.738 1.00 98.38 99 TRP A C 1
ATOM 805 O O . TRP A 1 99 ? 8.744 -10.527 -5.675 1.00 98.38 99 TRP A O 1
ATOM 815 N N . LEU A 1 100 ? 8.458 -9.178 -7.449 1.00 98.19 100 LEU A N 1
ATOM 816 C CA . LEU A 1 100 ? 7.136 -8.690 -7.036 1.00 98.19 100 LEU A CA 1
ATOM 817 C C . LEU A 1 100 ? 6.138 -9.847 -6.907 1.00 98.19 100 LEU A C 1
ATOM 819 O O . LEU A 1 100 ? 5.484 -9.983 -5.870 1.00 98.19 100 LEU A O 1
ATOM 823 N N . ARG A 1 101 ? 6.071 -10.713 -7.923 1.00 97.62 101 ARG A N 1
ATOM 824 C CA . ARG A 1 101 ? 5.205 -11.897 -7.925 1.00 97.62 101 ARG A CA 1
ATOM 825 C C . ARG A 1 101 ? 5.546 -12.850 -6.782 1.00 97.62 101 ARG A C 1
ATOM 827 O O . ARG A 1 101 ? 4.656 -13.242 -6.034 1.00 97.62 101 ARG A O 1
ATOM 834 N N . ASP A 1 102 ? 6.819 -13.191 -6.614 1.00 98.00 102 ASP A N 1
ATOM 835 C CA . ASP A 1 102 ? 7.272 -14.160 -5.611 1.00 98.00 102 ASP A CA 1
ATOM 836 C C . ASP A 1 102 ? 7.091 -13.621 -4.176 1.00 98.00 102 ASP A C 1
ATOM 838 O O . ASP A 1 102 ? 6.932 -14.382 -3.222 1.00 98.00 102 ASP A O 1
ATOM 842 N N . ARG A 1 103 ? 7.049 -12.291 -4.009 1.00 96.25 103 ARG A N 1
ATOM 843 C CA . ARG A 1 103 ? 6.665 -11.620 -2.758 1.00 96.25 103 ARG A CA 1
ATOM 844 C C . ARG A 1 103 ? 5.157 -11.392 -2.619 1.00 96.25 103 ARG A C 1
ATOM 846 O O . ARG A 1 103 ? 4.744 -10.799 -1.623 1.00 96.25 103 ARG A O 1
ATOM 853 N N . GLY A 1 104 ? 4.331 -11.869 -3.544 1.00 95.06 104 GLY A N 1
ATOM 854 C CA . GLY A 1 104 ? 2.872 -11.790 -3.461 1.00 95.06 104 GLY A CA 1
ATOM 855 C C . GLY A 1 104 ? 2.311 -10.379 -3.638 1.00 95.06 104 GLY A C 1
ATOM 856 O O . GLY A 1 104 ? 1.281 -10.057 -3.048 1.00 95.06 104 GLY A O 1
ATOM 857 N N . TYR A 1 105 ? 2.992 -9.515 -4.396 1.00 96.62 105 TYR A N 1
ATOM 858 C CA . TYR A 1 105 ? 2.431 -8.220 -4.771 1.00 96.62 105 TYR A CA 1
ATOM 859 C C . TYR A 1 105 ? 1.315 -8.386 -5.799 1.00 96.62 105 TYR A C 1
ATOM 861 O O . TYR A 1 105 ? 1.433 -9.144 -6.760 1.00 96.62 105 TYR A O 1
ATOM 869 N N . THR A 1 106 ? 0.253 -7.610 -5.617 1.00 96.56 106 THR A N 1
ATOM 870 C CA . THR A 1 106 ? -0.797 -7.419 -6.615 1.00 96.56 106 THR A CA 1
ATOM 871 C C . THR A 1 106 ? -0.494 -6.165 -7.421 1.00 96.56 106 THR A C 1
ATOM 873 O O . THR A 1 106 ? -0.386 -5.072 -6.858 1.00 96.56 106 THR A O 1
ATOM 876 N N . THR A 1 107 ? -0.368 -6.313 -8.737 1.00 97.62 107 THR A N 1
ATOM 877 C CA . THR A 1 107 ? -0.275 -5.168 -9.645 1.00 97.62 107 THR A CA 1
ATOM 878 C C . THR A 1 107 ? -1.648 -4.525 -9.801 1.00 97.62 107 THR A C 1
ATOM 880 O O . THR A 1 107 ? -2.630 -5.208 -10.087 1.00 97.62 107 THR A O 1
ATOM 883 N N . LEU A 1 108 ? -1.709 -3.211 -9.616 1.00 97.69 108 LEU A N 1
ATOM 884 C CA . LEU A 1 108 ? -2.921 -2.415 -9.731 1.00 97.69 108 LEU A CA 1
ATOM 885 C C . LEU A 1 108 ? -2.919 -1.586 -11.010 1.00 97.69 108 LEU A C 1
ATOM 887 O O . LEU A 1 108 ? -1.891 -1.055 -11.432 1.00 97.69 108 LEU A O 1
ATOM 891 N N . THR A 1 109 ? -4.109 -1.412 -11.573 1.00 97.19 109 THR A N 1
ATOM 892 C CA . THR A 1 109 ? -4.380 -0.375 -12.572 1.00 97.19 109 THR A CA 1
ATOM 893 C C . THR A 1 109 ? -4.513 0.997 -11.907 1.00 97.19 109 THR A C 1
ATOM 895 O O . THR A 1 109 ? -4.854 1.102 -10.725 1.00 97.19 109 THR A O 1
ATOM 898 N N . LEU A 1 110 ? -4.328 2.071 -12.682 1.00 96.50 110 LEU A N 1
ATOM 899 C CA . LEU A 1 110 ? -4.576 3.434 -12.197 1.00 96.50 110 LEU A CA 1
ATOM 900 C C . LEU A 1 110 ? -6.041 3.657 -11.787 1.00 96.50 110 LEU A C 1
ATOM 902 O O . LEU A 1 110 ? -6.285 4.382 -10.830 1.00 96.50 110 LEU A O 1
ATOM 906 N N . TYR A 1 111 ? -7.005 2.983 -12.424 1.00 96.94 111 TYR A N 1
ATOM 907 C CA . TYR A 1 111 ? -8.416 3.042 -12.020 1.00 96.94 111 TYR A CA 1
ATOM 908 C C . TYR A 1 111 ? -8.665 2.410 -10.644 1.00 96.94 111 TYR A C 1
ATOM 910 O O . TYR A 1 111 ? -9.439 2.935 -9.847 1.00 96.94 111 TYR A O 1
ATOM 918 N N . GLN A 1 112 ? -7.990 1.301 -10.326 1.00 96.50 112 GLN A N 1
ATOM 919 C CA . GLN A 1 112 ? -8.066 0.696 -8.990 1.00 96.50 112 GLN A CA 1
ATOM 920 C C . GLN A 1 112 ? -7.402 1.584 -7.934 1.00 96.50 112 GLN A C 1
ATOM 922 O O . GLN A 1 112 ? -7.941 1.735 -6.837 1.00 96.50 112 GLN A O 1
ATOM 927 N N . LEU A 1 113 ? -6.263 2.205 -8.269 1.00 95.25 113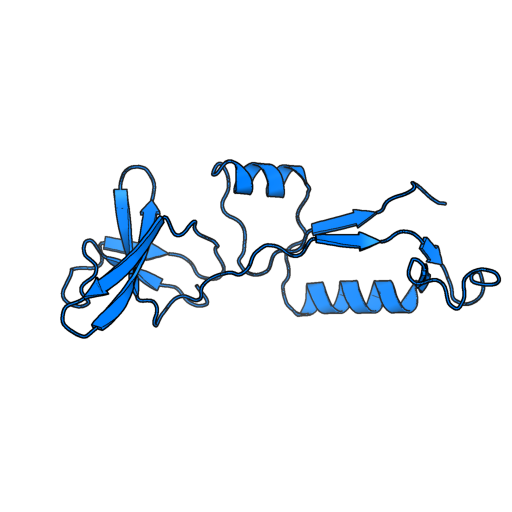 LEU A N 1
ATOM 928 C CA . LEU A 1 113 ? -5.634 3.196 -7.398 1.00 95.25 113 LEU A CA 1
ATOM 929 C C . LEU A 1 113 ? -6.572 4.387 -7.152 1.00 95.25 113 LEU A C 1
ATOM 931 O O . LEU A 1 113 ? -6.751 4.789 -6.005 1.00 95.25 113 LEU A O 1
ATOM 935 N N . GLU A 1 114 ? -7.202 4.926 -8.197 1.00 94.81 114 GLU A N 1
ATOM 936 C CA . GLU A 1 114 ? -8.181 6.009 -8.068 1.00 94.81 114 GLU A CA 1
ATOM 937 C C . GLU A 1 114 ? -9.344 5.600 -7.157 1.00 94.81 114 GLU A C 1
ATOM 939 O O . GLU A 1 114 ? -9.699 6.348 -6.245 1.00 94.81 114 GLU A O 1
ATOM 944 N N . GLY A 1 115 ? -9.904 4.404 -7.356 1.00 93.88 115 GLY A N 1
ATOM 945 C CA . GLY A 1 115 ? -10.980 3.886 -6.514 1.00 93.88 115 GLY A CA 1
ATOM 946 C C . GLY A 1 115 ? -10.594 3.839 -5.034 1.00 93.88 115 GLY A C 1
ATOM 947 O O . GLY A 1 115 ? -11.373 4.240 -4.171 1.00 93.88 115 GLY A O 1
ATOM 948 N N . TYR A 1 116 ? -9.360 3.438 -4.725 1.00 90.81 116 TYR A N 1
ATOM 949 C CA . TYR A 1 116 ? -8.847 3.482 -3.356 1.00 90.81 116 TYR A CA 1
ATOM 950 C C . TYR A 1 116 ? -8.736 4.905 -2.806 1.00 90.81 116 TYR A C 1
ATOM 952 O O . TYR A 1 116 ? -9.207 5.174 -1.704 1.00 90.81 116 TYR A O 1
ATOM 960 N N . LEU A 1 117 ? -8.176 5.837 -3.582 1.00 89.06 117 LEU A N 1
ATOM 961 C CA . LEU A 1 117 ? -8.059 7.243 -3.175 1.00 89.06 117 LEU A CA 1
ATOM 962 C C . LEU A 1 117 ? -9.429 7.898 -2.944 1.00 89.06 117 LEU A C 1
ATOM 964 O O . LEU A 1 117 ? -9.555 8.800 -2.117 1.00 89.06 117 LEU A O 1
ATOM 968 N N . ARG A 1 118 ? -10.466 7.426 -3.645 1.00 90.25 118 ARG A N 1
ATOM 969 C CA . ARG A 1 118 ? -11.861 7.859 -3.483 1.00 90.25 118 ARG A CA 1
ATOM 970 C C . ARG A 1 118 ? -12.641 7.070 -2.426 1.00 90.25 118 ARG A C 1
ATOM 972 O O . ARG A 1 118 ? -13.840 7.292 -2.286 1.00 90.25 118 ARG A O 1
ATOM 979 N N . ASN A 1 119 ? -11.989 6.183 -1.672 1.00 84.81 119 ASN A N 1
ATOM 980 C CA . ASN A 1 119 ? -12.610 5.297 -0.679 1.00 84.81 119 ASN A CA 1
ATOM 981 C C . ASN A 1 119 ? -13.712 4.379 -1.251 1.00 84.81 119 ASN A C 1
ATOM 983 O O . ASN A 1 119 ? -14.602 3.954 -0.518 1.00 84.81 119 ASN A O 1
ATOM 987 N N . SER A 1 120 ? -13.671 4.060 -2.547 1.00 88.38 120 SER A N 1
ATOM 988 C CA . SER A 1 120 ? -14.634 3.164 -3.203 1.00 88.38 120 SER A CA 1
ATOM 989 C C . SER A 1 120 ? -14.130 1.722 -3.333 1.00 88.38 120 SER A C 1
ATOM 991 O O . SER A 1 120 ? -14.849 0.864 -3.840 1.00 88.38 120 SER A O 1
ATOM 993 N N . MET A 1 121 ? -12.889 1.446 -2.924 1.00 89.06 121 MET A N 1
ATOM 994 C CA . MET A 1 121 ? -12.256 0.129 -3.010 1.00 89.06 121 MET A CA 1
ATOM 995 C C . MET A 1 121 ? -11.214 -0.039 -1.903 1.00 89.06 121 MET A C 1
ATOM 997 O O . MET A 1 121 ? -10.433 0.872 -1.646 1.00 89.06 121 MET A O 1
ATOM 1001 N N . ASN A 1 122 ? -11.150 -1.230 -1.305 1.00 88.12 122 ASN A N 1
ATOM 1002 C CA . ASN A 1 122 ? -10.016 -1.633 -0.474 1.00 88.12 122 ASN A CA 1
ATOM 1003 C C . ASN A 1 122 ? -8.975 -2.349 -1.334 1.00 88.12 122 ASN A C 1
ATOM 1005 O O . ASN A 1 122 ? -9.321 -3.126 -2.223 1.00 88.12 122 ASN A O 1
ATOM 1009 N N . LEU A 1 123 ? -7.700 -2.103 -1.047 1.00 93.31 123 LEU A N 1
ATOM 1010 C CA . LEU A 1 123 ? -6.582 -2.704 -1.767 1.00 93.31 123 LEU A CA 1
ATOM 1011 C C . LEU A 1 123 ? -5.824 -3.692 -0.880 1.00 93.31 123 LEU A C 1
ATOM 1013 O O . LEU A 1 123 ? -5.810 -3.529 0.347 1.00 93.31 123 LEU A O 1
ATOM 1017 N N . PRO A 1 124 ? -5.149 -4.686 -1.481 1.00 93.50 124 PRO A N 1
ATOM 1018 C CA . PRO A 1 124 ? -4.268 -5.558 -0.730 1.00 93.50 124 PRO A CA 1
ATOM 1019 C C . PRO A 1 124 ? -3.106 -4.767 -0.111 1.00 93.50 124 PRO A C 1
ATOM 1021 O O . PRO A 1 124 ? -2.639 -3.769 -0.667 1.00 93.50 124 PRO A O 1
ATOM 1024 N N . ALA A 1 125 ? -2.596 -5.215 1.038 1.00 91.44 125 ALA A N 1
ATOM 1025 C CA . ALA A 1 125 ? -1.459 -4.575 1.703 1.00 91.44 125 ALA A CA 1
ATOM 1026 C C . ALA A 1 125 ? -0.212 -4.609 0.808 1.00 91.44 125 ALA A C 1
ATOM 1028 O O . ALA A 1 125 ? 0.495 -3.606 0.688 1.00 91.44 125 ALA A O 1
ATOM 1029 N N . ARG A 1 126 ? 0.003 -5.718 0.094 1.00 93.00 126 ARG A N 1
ATOM 1030 C CA . ARG A 1 126 ? 1.033 -5.837 -0.947 1.00 93.00 126 ARG A CA 1
ATOM 1031 C C . ARG A 1 126 ? 0.477 -5.443 -2.312 1.00 93.00 126 ARG A C 1
ATOM 1033 O O . ARG A 1 126 ? 0.102 -6.293 -3.113 1.00 93.00 126 ARG A O 1
ATOM 1040 N N . ALA A 1 127 ? 0.434 -4.143 -2.567 1.00 95.81 127 ALA A N 1
ATOM 1041 C CA . ALA A 1 127 ? 0.017 -3.570 -3.840 1.00 95.81 127 ALA A CA 1
ATOM 1042 C C . ALA A 1 127 ? 1.154 -2.776 -4.491 1.00 95.81 127 ALA A C 1
ATOM 1044 O O . ALA A 1 127 ? 1.974 -2.180 -3.791 1.00 95.81 127 ALA A O 1
ATOM 1045 N N . VAL A 1 128 ? 1.191 -2.756 -5.822 1.00 97.88 128 VAL A N 1
ATOM 1046 C CA . VAL A 1 128 ? 2.113 -1.931 -6.616 1.00 97.88 128 VAL A CA 1
ATOM 1047 C C . VAL A 1 128 ? 1.416 -1.449 -7.882 1.00 97.88 128 VAL A C 1
ATOM 1049 O O . VAL A 1 128 ? 0.652 -2.194 -8.489 1.00 97.88 128 VAL A O 1
ATOM 1052 N N . VAL A 1 129 ? 1.683 -0.218 -8.300 1.00 98.38 129 VAL A N 1
ATOM 1053 C CA . VAL A 1 129 ? 1.297 0.279 -9.625 1.00 98.38 129 VAL A CA 1
ATOM 1054 C C . VAL A 1 129 ? 2.544 0.312 -10.495 1.00 98.38 129 VAL A C 1
ATOM 1056 O O . VAL A 1 129 ? 3.600 0.754 -10.046 1.00 98.38 129 VAL A O 1
ATOM 1059 N N . LEU A 1 130 ? 2.420 -0.161 -11.730 1.00 97.69 130 LEU A N 1
ATOM 1060 C CA . LEU A 1 130 ? 3.472 -0.073 -12.738 1.00 97.69 130 LEU A CA 1
ATOM 1061 C C . LEU A 1 130 ? 3.006 0.902 -13.818 1.00 97.69 130 LEU A C 1
ATOM 1063 O O . LEU A 1 130 ? 1.912 0.728 -14.357 1.00 97.69 130 LEU A O 1
ATOM 1067 N N . THR A 1 131 ? 3.815 1.909 -14.128 1.00 95.81 131 THR A N 1
ATOM 1068 C CA . THR A 1 131 ? 3.563 2.841 -15.233 1.00 95.81 131 THR A CA 1
ATOM 1069 C C . THR A 1 131 ? 4.689 2.758 -16.256 1.00 95.81 131 THR A C 1
ATOM 1071 O O . THR A 1 131 ? 5.834 2.446 -15.920 1.00 95.81 131 THR A O 1
ATOM 1074 N N . PHE A 1 132 ? 4.337 2.988 -17.517 1.00 93.94 132 PHE A N 1
ATOM 1075 C CA . PHE A 1 132 ? 5.251 2.973 -18.652 1.00 93.94 132 PHE A CA 1
ATOM 1076 C C . PHE A 1 132 ? 4.996 4.244 -19.448 1.00 93.94 132 PHE A C 1
ATOM 1078 O O . PHE A 1 132 ? 3.919 4.395 -20.029 1.00 93.94 132 PHE A O 1
ATOM 1085 N N . ASP A 1 133 ? 5.969 5.144 -19.443 1.00 89.75 133 ASP A N 1
ATOM 1086 C CA . ASP A 1 133 ? 5.830 6.467 -20.042 1.00 89.75 133 ASP A CA 1
ATOM 1087 C C . ASP A 1 133 ? 6.506 6.498 -21.430 1.00 89.75 133 ASP A C 1
ATOM 1089 O O . ASP A 1 133 ? 7.155 5.540 -21.854 1.00 89.75 133 ASP A O 1
ATOM 1093 N N . ASP A 1 134 ? 6.294 7.576 -22.184 1.00 86.88 134 ASP A N 1
ATOM 1094 C CA . ASP A 1 134 ? 6.853 7.851 -23.524 1.00 86.88 134 ASP A CA 1
ATOM 1095 C C . ASP A 1 134 ? 6.377 6.968 -24.698 1.00 86.88 134 ASP A C 1
ATOM 1097 O O . ASP A 1 134 ? 6.559 7.349 -25.855 1.00 86.88 134 ASP A O 1
ATOM 1101 N N . GLY A 1 135 ? 5.724 5.826 -24.452 1.00 71.31 135 GLY A N 1
ATOM 1102 C CA . GLY A 1 135 ? 5.106 5.008 -25.512 1.00 71.31 135 GLY A CA 1
ATOM 1103 C C . GLY A 1 135 ? 6.107 4.446 -26.532 1.00 71.31 135 GLY A C 1
ATOM 1104 O O . GLY A 1 135 ? 5.794 4.297 -27.717 1.00 71.31 135 GLY A O 1
ATOM 1105 N N . LEU A 1 136 ? 7.325 4.178 -26.073 1.00 68.31 136 LEU A N 1
ATOM 1106 C CA . LEU A 1 136 ? 8.455 3.761 -26.895 1.00 68.31 136 LEU A CA 1
ATOM 1107 C C . LEU A 1 136 ? 8.284 2.311 -27.386 1.00 68.31 136 LEU A C 1
ATOM 1109 O O . LEU A 1 136 ? 7.710 1.475 -26.688 1.00 68.31 136 LEU A O 1
ATOM 1113 N N . LYS A 1 137 ? 8.779 2.029 -28.597 1.00 58.28 137 LYS A N 1
ATOM 111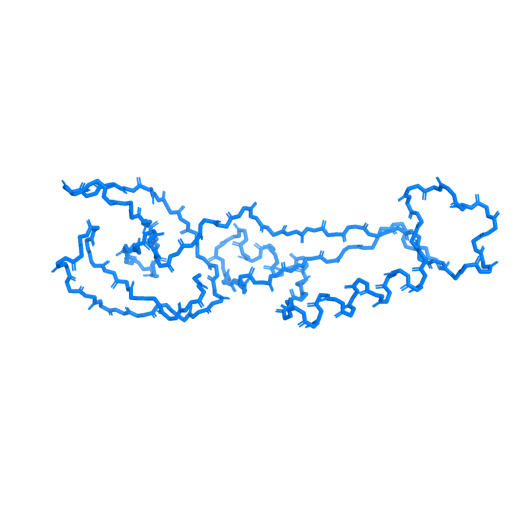4 C CA . LYS A 1 137 ? 8.831 0.684 -29.193 1.00 58.28 137 LYS A CA 1
ATOM 1115 C C . LYS A 1 137 ? 10.178 0.019 -28.970 1.00 58.28 137 LYS A C 1
ATOM 1117 O O . LYS A 1 137 ? 11.194 0.747 -29.048 1.00 58.28 137 LYS A O 1
#

InterPro domains:
  IPR011330 Glycoside hydrolase/deacetylase, beta/alpha-barrel [SSF88713] (85-136)

Organism: Escherichia coli (NCBI:txid562)

Foldseek 3Di:
DQAWFFKFQDQDPPGDTDDTDHHQWDFDFPDWDADPVRFIWTWGDDPPGIIITGCVVDDDAPDAAEAEAEAEDAPVRPPPCPPPPRYDYVVRVVVVVVVLVVVPADEDDVVQVVCVVVVNDMDGSRYYYYHYPPPDD

Sequence (137 aa):
TWKDTPIYNAPDAGSAPFGVLADNLRYPIINKLKDRLNQTWYQIRIGERLAYISALDAQQDNGIPVLTYHHILRDEENTRFRHTSTTTSVRAFNNQMTWLRDRGYTTLTLYQLEGYLRNSMNLPARAVVLTFDDGLK

Secondary structure (DSSP, 8-state):
--S-EEEESSSSTTSPEEEEEPTTB-----EEEE-TT--EEEEEEETTEEEEEETTT--------EEEE-EEE-TTT-SS-TT-TTEEEHHHHHHHHHHHHHTTPEEE-HHHHHHHHTTS---BSSEEEEEE-TT--

pLDDT: mean 90.74, std 8.38, range [58.28, 98.38]

Nearest PDB structures (foldseek):
  3vus-assembly1_A  TM=8.595E-01  e=6.052E-03  Escherichia coli K-12
  4u10-assembly2_B  TM=8.106E-01  e=7.278E-03  Aggregatibacter actinomycetemcomitans
  6go1-assembly2_B  TM=6.014E-01  e=1.947E-02  Bacillus anthracis
  5d76-assembly2_B  TM=8.174E-01  e=1.781E-01  Streptococcus phage phi7917
  5d74-assembly2_B  TM=8.141E-01  e=2.014E-01  Streptococcus phage phi7917

Radius of gyration: 20.31 Å; Cα contacts (8 Å, |Δi|>4): 221; chains: 1; bounding box: 46×23×59 Å

Solvent-accessible surface area (backbone atoms only — not comparable to full-atom values): 8129 Å² total; per-residue (Å²): 49,90,42,74,32,64,28,17,76,43,69,44,93,87,40,68,64,80,50,68,44,66,45,45,37,48,74,73,73,77,45,80,46,66,35,98,85,67,48,50,22,36,31,31,70,59,86,98,39,72,34,21,32,53,48,91,58,40,70,89,80,95,75,73,55,73,48,78,44,56,43,78,34,49,77,86,72,46,75,88,47,84,85,41,92,59,52,42,39,47,68,57,50,53,51,52,56,48,52,39,52,78,70,60,43,42,82,42,54,70,68,57,52,48,32,37,78,69,70,74,43,77,48,53,59,48,44,34,33,76,46,74,47,91,80,73,132